Protein AF-A0A316SC63-F1 (afdb_monomer_lite)

Structure (mmCIF, N/CA/C/O backbone):
data_AF-A0A316SC63-F1
#
_entry.id   AF-A0A316SC63-F1
#
loop_
_atom_site.group_PDB
_atom_site.id
_atom_site.type_symbol
_atom_site.label_atom_id
_atom_site.label_alt_id
_atom_site.label_comp_id
_atom_site.label_asym_id
_atom_site.label_entity_id
_atom_site.label_seq_id
_atom_site.pdbx_PDB_ins_code
_atom_site.Cartn_x
_atom_site.Cartn_y
_atom_site.Cartn_z
_atom_site.occupancy
_atom_site.B_iso_or_equiv
_atom_site.auth_seq_id
_atom_site.auth_comp_id
_atom_site.auth_asym_id
_atom_site.auth_atom_id
_atom_site.pdbx_PDB_model_num
ATOM 1 N N . MET A 1 1 ? -10.005 -18.487 23.365 1.00 34.41 1 MET A N 1
ATOM 2 C CA . MET A 1 1 ? -8.956 -17.525 23.763 1.00 34.41 1 MET A CA 1
ATOM 3 C C . MET A 1 1 ? -8.052 -17.323 22.558 1.00 34.41 1 MET A C 1
ATOM 5 O O . MET A 1 1 ? -7.353 -18.252 22.188 1.00 34.41 1 MET A O 1
ATOM 9 N N . GLN A 1 2 ? -8.150 -16.178 21.882 1.00 30.09 2 GLN A N 1
ATOM 10 C CA . GLN A 1 2 ? -7.240 -15.805 20.795 1.00 30.09 2 GLN A CA 1
ATOM 11 C C . GLN A 1 2 ? -6.561 -14.493 21.198 1.00 30.09 2 GLN A C 1
ATOM 13 O O . GLN A 1 2 ? -7.272 -13.534 21.513 1.00 30.09 2 GLN A O 1
ATOM 18 N N . PRO A 1 3 ? -5.225 -14.470 21.305 1.00 41.22 3 PRO A N 1
ATOM 19 C CA . PRO A 1 3 ? -4.505 -13.359 21.898 1.00 41.22 3 PRO A CA 1
ATOM 20 C C . PRO A 1 3 ? -4.141 -12.295 20.841 1.00 41.22 3 PRO A C 1
ATOM 22 O O . PRO A 1 3 ? -4.025 -12.588 19.657 1.00 41.22 3 PRO A O 1
ATOM 25 N N . PHE A 1 4 ? -3.952 -11.063 21.323 1.00 34.59 4 PHE A N 1
ATOM 26 C CA . PHE A 1 4 ? -3.335 -9.896 20.668 1.00 34.59 4 PHE A CA 1
ATOM 27 C C . PHE A 1 4 ? -4.054 -9.207 19.483 1.00 34.59 4 PHE A C 1
ATOM 29 O O . PHE A 1 4 ? -3.801 -9.437 18.308 1.00 34.59 4 PHE A O 1
ATOM 36 N N . ALA A 1 5 ? -4.882 -8.222 19.852 1.00 38.28 5 ALA A N 1
ATOM 37 C CA . ALA A 1 5 ? -4.744 -6.821 19.424 1.00 38.28 5 ALA A CA 1
ATOM 38 C C . ALA A 1 5 ? -4.621 -6.492 17.917 1.00 38.28 5 ALA A C 1
ATOM 40 O O . ALA A 1 5 ? -3.716 -5.780 17.508 1.00 38.28 5 ALA A O 1
ATOM 41 N N . PHE A 1 6 ? -5.621 -6.873 17.119 1.00 41.06 6 PHE A N 1
ATOM 42 C CA . PHE A 1 6 ? -6.005 -6.161 15.887 1.00 41.06 6 PHE A CA 1
ATOM 43 C C . PHE A 1 6 ? -7.534 -6.122 15.783 1.00 41.06 6 PHE A C 1
ATOM 45 O O . PHE A 1 6 ? -8.156 -6.725 14.913 1.00 41.06 6 PHE A O 1
ATOM 52 N N . LYS A 1 7 ? -8.179 -5.433 16.726 1.00 43.38 7 LYS A N 1
ATOM 53 C CA . LYS A 1 7 ? -9.640 -5.270 16.771 1.00 43.38 7 LYS A CA 1
ATOM 54 C C . LYS A 1 7 ? -10.099 -4.154 15.816 1.00 43.38 7 LYS A C 1
ATOM 56 O O . LYS A 1 7 ? -10.745 -3.211 16.251 1.00 43.38 7 LYS A O 1
ATOM 61 N N . GLY A 1 8 ? -9.686 -4.226 14.549 1.00 44.84 8 GLY A N 1
ATOM 62 C CA . GLY A 1 8 ? -9.995 -3.184 13.561 1.00 44.84 8 GLY A CA 1
ATOM 63 C C . GLY A 1 8 ? -9.793 -3.568 12.094 1.00 44.84 8 GLY A C 1
ATOM 64 O O . GLY A 1 8 ? -10.618 -3.203 11.274 1.00 44.84 8 GLY A O 1
ATOM 65 N N . LEU A 1 9 ? -8.779 -4.367 11.741 1.00 48.41 9 LEU A N 1
ATOM 66 C CA . LEU A 1 9 ? -8.579 -4.847 10.365 1.00 48.41 9 LEU A CA 1
ATOM 67 C C . LEU A 1 9 ? -8.384 -6.359 10.364 1.00 48.41 9 LEU A C 1
ATOM 69 O O . LEU A 1 9 ? -7.470 -6.856 11.013 1.00 48.41 9 LEU A O 1
ATOM 73 N N . LYS A 1 10 ? -9.190 -7.100 9.594 1.00 50.34 10 LYS A N 1
ATOM 74 C CA . LYS A 1 10 ? -8.886 -8.504 9.279 1.00 50.34 10 LYS A CA 1
ATOM 75 C C . LYS A 1 10 ? -7.560 -8.538 8.493 1.00 50.34 10 LYS A C 1
ATOM 77 O O . LYS A 1 10 ? -7.560 -8.130 7.329 1.00 50.34 10 LYS A O 1
ATOM 82 N N . PRO A 1 11 ? -6.455 -9.071 9.045 1.00 54.38 11 PRO A N 1
ATOM 83 C CA . PRO A 1 11 ? -5.149 -9.074 8.371 1.00 54.38 11 PRO A CA 1
ATOM 84 C C . PRO A 1 11 ? -5.165 -9.865 7.050 1.00 54.38 11 PRO A C 1
ATOM 86 O O . PRO A 1 11 ? -4.425 -9.559 6.119 1.00 54.38 11 PRO A O 1
ATOM 89 N N . SER A 1 12 ? -6.091 -10.822 6.916 1.00 55.59 12 SER A N 1
ATOM 90 C CA . SER A 1 12 ? -6.318 -11.575 5.675 1.00 55.59 12 SER A CA 1
ATOM 91 C C . SER A 1 12 ? -6.763 -10.697 4.494 1.00 55.59 12 SER A C 1
ATOM 93 O O . SER A 1 12 ? -6.417 -10.992 3.352 1.00 55.59 12 SER A O 1
ATOM 95 N N . TYR A 1 13 ? -7.514 -9.618 4.743 1.00 59.69 13 TYR A N 1
ATOM 96 C 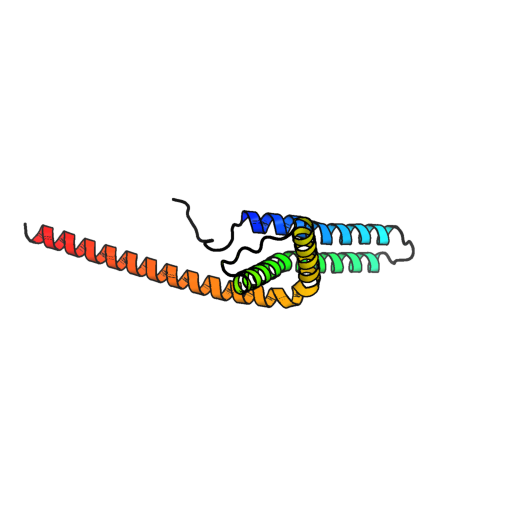CA . TYR A 1 13 ? -8.011 -8.729 3.685 1.00 59.69 13 TYR A CA 1
ATOM 97 C C . TYR A 1 13 ? -6.914 -7.760 3.217 1.00 59.69 13 TYR A C 1
ATOM 99 O O . TYR A 1 13 ? -6.727 -7.542 2.024 1.00 59.69 13 TYR A O 1
ATOM 107 N N . TYR A 1 14 ? -6.101 -7.276 4.158 1.00 62.72 14 TYR A N 1
ATOM 108 C CA . TYR A 1 14 ? -4.938 -6.430 3.894 1.00 62.72 14 TYR A CA 1
ATOM 109 C C . TYR A 1 14 ? -3.872 -7.142 3.043 1.00 62.72 14 TYR A C 1
ATOM 111 O O . TYR A 1 14 ? -3.403 -6.588 2.049 1.00 62.72 14 TYR A O 1
ATOM 119 N N . TRP A 1 15 ? -3.552 -8.402 3.362 1.00 62.00 15 TRP A N 1
ATOM 120 C CA . TRP A 1 15 ? -2.553 -9.180 2.618 1.00 62.00 15 TRP A CA 1
ATOM 121 C C . TRP A 1 15 ? -2.958 -9.442 1.161 1.00 62.00 15 TRP A C 1
ATOM 123 O O . TRP A 1 15 ? -2.138 -9.323 0.254 1.00 62.00 15 TRP A O 1
ATOM 133 N N . ARG A 1 16 ? -4.243 -9.727 0.906 1.00 67.81 16 ARG A N 1
ATOM 134 C CA . ARG A 1 16 ? -4.764 -9.921 -0.461 1.00 67.81 16 ARG A CA 1
ATOM 135 C C . ARG A 1 16 ? -4.582 -8.668 -1.310 1.00 67.81 16 ARG A C 1
ATOM 137 O O . ARG A 1 16 ? -4.221 -8.762 -2.478 1.00 67.81 16 ARG A O 1
ATOM 144 N N . HIS A 1 17 ? -4.804 -7.500 -0.720 1.00 68.06 17 HIS A N 1
ATOM 145 C CA . HIS A 1 17 ? -4.664 -6.233 -1.424 1.00 68.06 17 HIS A CA 1
ATOM 146 C C . HIS A 1 17 ? -3.215 -5.807 -1.603 1.00 68.06 17 HIS A C 1
ATOM 148 O O . HIS A 1 17 ? -2.905 -5.218 -2.632 1.00 68.06 17 HIS A O 1
ATOM 154 N N . PHE A 1 18 ? -2.329 -6.166 -0.676 1.00 69.44 18 PHE A N 1
ATOM 155 C CA . PHE A 1 18 ? -0.890 -5.983 -0.838 1.00 69.44 18 PHE A CA 1
ATOM 156 C C . PHE A 1 18 ? -0.343 -6.805 -2.017 1.00 69.44 18 PHE A C 1
ATOM 158 O O . PHE A 1 18 ? 0.298 -6.252 -2.907 1.00 69.44 18 PHE A O 1
ATOM 165 N N . VAL A 1 19 ? -0.678 -8.099 -2.083 1.00 69.12 19 VAL A N 1
ATOM 166 C CA . VAL A 1 19 ? -0.219 -8.995 -3.161 1.00 69.12 19 VAL A CA 1
ATOM 167 C C . VAL A 1 19 ? -0.796 -8.588 -4.520 1.00 69.12 19 VAL A C 1
ATOM 169 O O . VAL A 1 19 ? -0.070 -8.549 -5.509 1.00 69.12 19 VAL A O 1
ATOM 172 N N . LEU A 1 20 ? -2.083 -8.232 -4.582 1.00 67.38 20 LEU A N 1
ATOM 173 C CA . LEU A 1 20 ? -2.700 -7.759 -5.827 1.00 67.38 20 LEU A CA 1
ATOM 174 C C . LEU A 1 20 ? -2.208 -6.361 -6.231 1.00 67.38 20 LEU A C 1
ATOM 176 O O . LEU A 1 20 ? -2.058 -6.088 -7.417 1.00 67.38 20 LEU A O 1
ATOM 180 N N . GLY A 1 21 ? -1.919 -5.488 -5.265 1.00 68.88 21 GLY A N 1
ATOM 181 C CA . GLY A 1 21 ? -1.326 -4.173 -5.512 1.00 68.88 21 GLY A CA 1
ATOM 182 C C . GLY A 1 21 ? 0.099 -4.260 -6.058 1.00 68.88 21 GLY A C 1
ATOM 183 O O . GLY A 1 21 ? 0.488 -3.410 -6.850 1.00 68.88 21 GLY A O 1
ATOM 184 N N . ALA A 1 22 ? 0.844 -5.316 -5.710 1.00 71.50 22 ALA A N 1
ATOM 185 C CA . ALA A 1 22 ? 2.197 -5.569 -6.203 1.00 71.50 22 ALA A CA 1
ATOM 186 C C . ALA A 1 22 ? 2.261 -5.960 -7.693 1.00 71.50 22 ALA A C 1
ATOM 188 O O . ALA A 1 22 ? 3.313 -5.826 -8.311 1.00 71.50 22 ALA A O 1
ATOM 189 N N . ILE A 1 23 ? 1.153 -6.397 -8.301 1.00 77.44 23 ILE A N 1
ATOM 190 C CA . ILE A 1 23 ? 1.125 -6.794 -9.720 1.00 77.44 23 ILE A CA 1
ATOM 191 C C . ILE A 1 23 ? 1.446 -5.616 -10.648 1.00 77.44 23 ILE A C 1
ATOM 193 O O . ILE A 1 23 ? 2.242 -5.759 -11.572 1.00 77.44 23 ILE A O 1
ATOM 197 N N . VAL A 1 24 ? 0.868 -4.441 -10.391 1.00 73.12 24 VAL A N 1
ATOM 198 C CA . VAL A 1 24 ? 1.068 -3.242 -11.222 1.00 73.12 24 VAL A CA 1
ATOM 199 C C . VAL A 1 24 ? 2.536 -2.782 -11.252 1.00 73.12 24 VAL A C 1
ATOM 201 O O . VAL A 1 24 ? 3.072 -2.639 -12.352 1.00 73.12 24 VAL A O 1
ATOM 204 N N . PRO A 1 25 ? 3.237 -2.593 -10.113 1.00 72.75 25 PRO A N 1
ATOM 205 C CA . PRO A 1 25 ? 4.644 -2.207 -10.136 1.00 72.75 25 PRO A CA 1
ATOM 206 C C . PRO A 1 25 ? 5.536 -3.285 -10.763 1.00 72.75 25 PRO A C 1
ATOM 208 O O . PRO A 1 25 ? 6.479 -2.936 -11.466 1.00 72.75 25 PRO A O 1
ATOM 211 N N . VAL A 1 26 ? 5.224 -4.575 -10.589 1.00 80.75 26 VAL A N 1
ATOM 212 C CA . VAL A 1 26 ? 5.975 -5.665 -11.239 1.00 80.75 26 VAL A CA 1
ATOM 213 C C . VAL A 1 26 ? 5.848 -5.601 -12.763 1.00 80.75 26 VAL A C 1
ATOM 215 O O . VAL A 1 26 ? 6.855 -5.726 -13.459 1.00 80.75 26 VAL A O 1
ATOM 218 N N . ILE A 1 27 ? 4.645 -5.352 -13.291 1.00 80.75 27 ILE A N 1
ATOM 219 C CA . ILE A 1 27 ? 4.420 -5.208 -14.739 1.00 80.75 27 ILE A CA 1
ATOM 220 C C . ILE A 1 27 ? 5.166 -3.986 -15.289 1.00 80.75 27 ILE A C 1
ATOM 222 O O . ILE A 1 27 ? 5.809 -4.091 -16.331 1.00 80.75 27 ILE A O 1
ATOM 226 N N . ILE A 1 28 ? 5.128 -2.848 -14.588 1.00 76.19 28 ILE A N 1
ATOM 227 C CA . ILE A 1 28 ? 5.825 -1.623 -15.014 1.00 76.19 28 ILE A CA 1
ATOM 228 C C . ILE A 1 28 ? 7.345 -1.837 -15.034 1.00 76.19 28 ILE A C 1
ATOM 230 O O . ILE A 1 28 ? 7.995 -1.487 -16.017 1.00 76.19 28 ILE A O 1
ATOM 234 N N . ILE A 1 29 ? 7.912 -2.465 -13.998 1.00 79.00 29 ILE A N 1
ATOM 235 C CA . ILE A 1 29 ? 9.344 -2.798 -13.954 1.00 79.00 29 ILE A CA 1
ATOM 236 C C . ILE A 1 29 ? 9.708 -3.753 -15.101 1.00 79.00 29 ILE A C 1
ATOM 238 O O . ILE A 1 29 ? 10.694 -3.519 -15.797 1.00 79.00 29 ILE A O 1
ATOM 242 N N . GLY A 1 30 ? 8.903 -4.794 -15.340 1.00 81.38 30 GLY A N 1
ATOM 243 C CA . GLY A 1 30 ? 9.130 -5.752 -16.426 1.00 81.38 30 GLY A CA 1
ATOM 244 C C . GLY A 1 30 ? 9.092 -5.110 -17.816 1.00 81.38 30 GLY A C 1
ATOM 245 O O . GLY A 1 30 ? 9.976 -5.366 -18.637 1.00 81.38 30 GLY A O 1
ATOM 246 N N . LEU A 1 31 ? 8.124 -4.221 -18.061 1.00 80.19 31 LEU A N 1
ATOM 247 C CA . LEU A 1 31 ? 8.026 -3.456 -19.306 1.00 80.19 31 LEU A CA 1
ATOM 248 C C . LEU A 1 31 ? 9.240 -2.541 -19.499 1.00 80.19 31 LEU A C 1
ATOM 250 O O . LEU A 1 31 ? 9.750 -2.419 -20.611 1.00 80.19 31 LEU A O 1
ATOM 254 N N . GLN A 1 32 ? 9.733 -1.930 -18.422 1.00 73.25 32 GLN A N 1
ATOM 255 C CA . GLN A 1 32 ? 10.861 -1.010 -18.502 1.00 73.25 32 GLN A CA 1
ATOM 256 C C . GLN A 1 32 ? 12.192 -1.727 -18.744 1.00 73.25 32 GLN A C 1
ATOM 258 O O . GLN A 1 32 ? 13.023 -1.234 -19.507 1.00 73.25 32 GLN A O 1
ATOM 263 N N . ILE A 1 33 ? 12.368 -2.912 -18.152 1.00 77.81 33 ILE A N 1
ATOM 264 C CA . ILE A 1 33 ? 13.494 -3.806 -18.441 1.00 77.81 33 ILE A CA 1
ATOM 265 C C . ILE A 1 33 ? 13.467 -4.203 -19.922 1.00 77.81 33 ILE A C 1
ATOM 267 O O . ILE A 1 33 ? 14.475 -4.060 -20.610 1.00 77.81 33 ILE A O 1
ATOM 271 N N . TYR A 1 34 ? 12.309 -4.622 -20.442 1.00 81.56 34 TYR A N 1
ATOM 272 C CA . TYR A 1 34 ? 12.154 -4.960 -21.860 1.00 81.56 34 TYR A CA 1
ATOM 273 C C . TYR A 1 34 ? 12.480 -3.773 -22.782 1.00 81.56 34 TYR A C 1
ATOM 275 O O . TYR A 1 34 ? 13.283 -3.909 -23.705 1.00 81.56 34 TYR A O 1
ATOM 283 N N . ALA A 1 35 ? 11.933 -2.590 -22.486 1.00 74.81 35 ALA A N 1
ATOM 284 C CA . ALA A 1 35 ? 12.205 -1.365 -23.236 1.00 74.81 35 ALA A CA 1
ATOM 285 C C . ALA A 1 35 ? 13.701 -1.000 -23.228 1.00 74.81 35 ALA A C 1
ATOM 287 O O . ALA A 1 35 ? 14.242 -0.585 -24.255 1.00 74.81 35 ALA A O 1
ATOM 288 N N . CYS A 1 36 ? 14.381 -1.209 -22.098 1.00 71.56 36 CYS A N 1
ATOM 289 C CA . CYS A 1 36 ? 15.816 -0.985 -21.959 1.00 71.56 36 CYS A CA 1
ATOM 290 C C . CYS A 1 36 ? 16.656 -1.954 -22.804 1.00 71.56 36 CYS A C 1
ATOM 292 O O . CYS A 1 36 ? 17.646 -1.532 -23.389 1.00 71.56 36 CYS A O 1
ATOM 294 N N . PHE A 1 37 ? 16.272 -3.232 -22.895 1.00 71.94 37 PHE A N 1
ATOM 295 C CA . PHE A 1 37 ? 16.977 -4.214 -23.732 1.00 71.94 37 PHE A CA 1
ATOM 296 C C . PHE A 1 37 ? 16.694 -4.045 -25.232 1.00 71.94 37 PHE A C 1
ATOM 298 O O . PHE A 1 37 ? 17.517 -4.438 -26.054 1.00 71.94 37 PHE A O 1
ATOM 305 N N . SER A 1 38 ? 15.549 -3.460 -25.595 1.00 74.94 38 SER A N 1
ATOM 306 C CA . SER A 1 38 ? 15.170 -3.233 -26.998 1.00 74.94 38 SER A CA 1
ATOM 307 C C . SER A 1 38 ? 15.820 -2.003 -27.646 1.00 74.94 38 SER A C 1
ATOM 309 O O . SER A 1 38 ? 15.903 -1.940 -28.869 1.00 74.94 38 SER A O 1
ATOM 311 N N . ASN A 1 39 ? 16.298 -1.036 -26.854 1.00 67.12 39 ASN A N 1
ATOM 312 C CA . ASN A 1 39 ? 16.923 0.187 -27.360 1.00 67.12 39 ASN A CA 1
ATOM 313 C C . ASN A 1 39 ? 18.446 0.126 -27.197 1.00 67.12 39 ASN A C 1
ATOM 315 O O . ASN A 1 39 ? 18.969 0.277 -26.096 1.00 67.12 39 ASN A O 1
ATOM 319 N N . SER A 1 40 ? 19.165 -0.049 -28.307 1.00 59.62 40 SER A N 1
ATOM 320 C CA . SER A 1 40 ? 20.633 -0.144 -28.341 1.00 59.62 40 SER A CA 1
ATOM 321 C C . SER A 1 40 ? 21.371 1.189 -28.160 1.00 59.62 40 SER A C 1
ATOM 323 O O . SER A 1 40 ? 22.597 1.196 -28.106 1.00 59.62 40 SER A O 1
ATOM 325 N N . GLU A 1 41 ? 20.658 2.315 -28.077 1.00 65.44 41 GLU A N 1
ATOM 326 C CA . GLU A 1 41 ? 21.261 3.657 -27.992 1.00 65.44 41 GLU A CA 1
ATOM 327 C C . GLU A 1 41 ? 21.420 4.183 -26.557 1.00 65.44 41 GLU A C 1
ATOM 329 O O . GLU A 1 41 ? 21.996 5.248 -26.331 1.00 65.44 41 GLU A O 1
ATOM 334 N N . ILE A 1 42 ? 20.930 3.446 -25.557 1.00 62.91 42 ILE A N 1
ATOM 335 C CA . ILE A 1 42 ? 21.002 3.874 -24.160 1.00 62.91 42 ILE A CA 1
ATOM 336 C C . ILE A 1 42 ? 22.354 3.453 -23.584 1.00 62.91 42 ILE A C 1
ATOM 338 O O . ILE A 1 42 ? 22.653 2.266 -23.464 1.00 62.91 42 ILE A O 1
ATOM 342 N N . SER A 1 43 ? 23.160 4.434 -23.173 1.00 69.31 43 SER A N 1
ATOM 343 C CA . SER A 1 43 ? 24.398 4.183 -22.433 1.00 69.31 43 SER A CA 1
ATOM 344 C C . SER A 1 43 ? 24.118 3.302 -21.211 1.00 69.31 43 SER A C 1
ATOM 346 O O . SER A 1 43 ? 23.253 3.611 -20.379 1.00 69.31 43 SER A O 1
ATOM 348 N N . THR A 1 44 ? 24.870 2.204 -21.089 1.00 67.06 44 THR A N 1
ATOM 349 C CA . THR A 1 44 ? 24.690 1.166 -20.063 1.00 67.06 44 THR A CA 1
ATOM 350 C C . THR A 1 44 ? 24.659 1.750 -18.647 1.00 67.06 44 THR A C 1
ATOM 352 O O . THR A 1 44 ? 23.916 1.270 -17.795 1.00 67.06 44 THR A O 1
ATOM 355 N N . GLY A 1 45 ? 25.398 2.837 -18.395 1.00 67.25 45 GLY A N 1
ATOM 356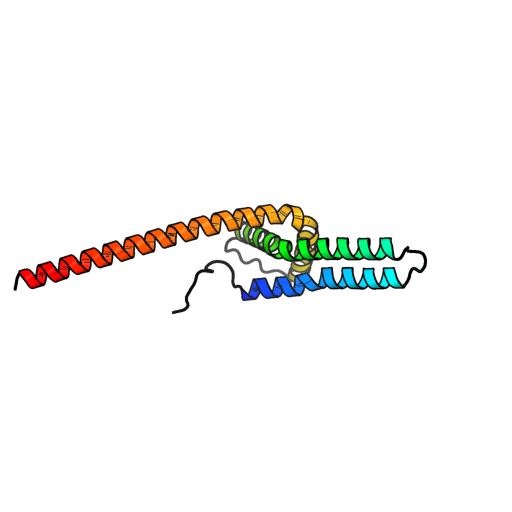 C CA . GLY A 1 45 ? 25.394 3.530 -17.103 1.00 67.25 45 GLY A CA 1
ATOM 357 C C . GLY A 1 45 ? 24.072 4.243 -16.788 1.00 67.25 45 GLY A C 1
ATOM 358 O O . GLY A 1 45 ? 23.553 4.124 -15.680 1.00 67.25 45 GLY A O 1
ATOM 359 N N . THR A 1 46 ? 23.482 4.942 -17.762 1.00 72.25 46 THR A N 1
ATOM 360 C CA . THR A 1 46 ? 22.205 5.659 -17.585 1.00 72.25 46 THR A CA 1
ATOM 361 C C . THR A 1 46 ? 21.005 4.720 -17.465 1.00 72.25 46 THR A C 1
ATOM 363 O O . THR A 1 46 ? 20.101 4.980 -16.671 1.00 72.25 46 THR A O 1
ATOM 366 N N . ALA A 1 47 ? 21.032 3.590 -18.177 1.00 71.12 47 ALA A N 1
ATOM 367 C CA . ALA A 1 47 ? 20.030 2.533 -18.067 1.00 71.12 47 ALA A CA 1
ATOM 368 C C . ALA A 1 47 ? 19.942 1.962 -16.642 1.00 71.12 47 ALA A C 1
ATOM 370 O O . ALA A 1 47 ? 18.858 1.877 -16.065 1.00 71.12 47 ALA A O 1
ATOM 371 N N . VAL A 1 48 ? 21.090 1.619 -16.046 1.00 74.12 48 VAL A N 1
ATOM 372 C CA . VAL A 1 48 ? 21.151 1.015 -14.705 1.00 74.12 48 VAL A CA 1
ATOM 373 C C . VAL A 1 48 ? 20.635 1.977 -13.634 1.00 74.12 48 VAL A C 1
ATOM 375 O O . VAL A 1 48 ? 19.858 1.568 -12.771 1.00 74.12 48 VAL A O 1
ATOM 378 N N . ILE A 1 49 ? 20.999 3.261 -13.710 1.00 79.06 49 ILE A N 1
ATOM 379 C CA . ILE A 1 49 ? 20.522 4.287 -12.765 1.00 79.06 49 ILE A CA 1
ATOM 380 C C . ILE A 1 49 ? 19.006 4.508 -12.913 1.00 79.06 49 ILE A C 1
ATOM 382 O O . ILE A 1 49 ? 18.291 4.633 -11.912 1.00 79.06 49 ILE A O 1
ATOM 386 N N . GLY A 1 50 ? 18.491 4.504 -14.147 1.00 77.38 50 GLY A N 1
ATOM 387 C CA . GLY A 1 50 ? 17.054 4.598 -14.418 1.00 77.38 50 GLY A CA 1
ATOM 388 C C . GLY A 1 50 ? 16.271 3.422 -13.832 1.00 77.38 50 GLY A C 1
ATOM 389 O O . GLY A 1 50 ? 15.263 3.622 -13.158 1.00 77.38 50 GLY A O 1
ATOM 390 N N . ILE A 1 51 ? 16.773 2.197 -13.998 1.00 78.31 51 ILE A N 1
ATOM 391 C CA . ILE A 1 51 ? 16.144 0.993 -13.440 1.00 78.31 51 ILE A CA 1
ATOM 392 C C . ILE A 1 51 ? 16.169 1.026 -11.902 1.00 78.31 51 ILE A C 1
ATOM 394 O O . ILE A 1 51 ? 15.142 0.778 -11.270 1.00 78.31 51 ILE A O 1
ATOM 398 N N . LEU A 1 52 ? 17.303 1.384 -11.285 1.00 80.62 52 LEU A N 1
ATOM 399 C CA . LEU A 1 52 ? 17.427 1.451 -9.822 1.00 80.62 52 LEU A CA 1
ATOM 400 C C . LEU A 1 52 ? 16.483 2.486 -9.194 1.00 80.62 52 LEU A C 1
ATOM 402 O O . LEU A 1 52 ? 15.829 2.195 -8.191 1.00 80.62 52 LEU A O 1
ATOM 406 N N . SER A 1 53 ? 16.399 3.683 -9.781 1.00 79.44 53 SER A N 1
ATOM 407 C CA . SER A 1 53 ? 15.517 4.751 -9.286 1.00 79.44 53 SER A CA 1
ATOM 408 C C . SER A 1 53 ? 14.037 4.371 -9.395 1.00 79.44 53 SER A C 1
ATOM 410 O O . SER A 1 53 ? 13.272 4.613 -8.458 1.00 79.44 53 SER A O 1
ATOM 412 N N . TYR A 1 54 ? 13.643 3.684 -10.470 1.00 77.31 54 TYR A N 1
ATOM 413 C CA . TYR A 1 54 ? 12.289 3.148 -10.620 1.00 77.31 54 TYR A CA 1
ATOM 414 C C . TYR A 1 54 ? 11.971 2.032 -9.626 1.00 77.31 54 TYR A C 1
ATOM 416 O O . TYR A 1 54 ? 10.885 2.034 -9.047 1.00 77.31 54 TYR A O 1
ATOM 424 N N . ILE A 1 55 ? 12.899 1.101 -9.386 1.00 80.81 55 ILE A N 1
ATOM 425 C CA . ILE A 1 55 ? 12.714 0.042 -8.382 1.00 80.81 55 ILE A CA 1
ATOM 426 C C . ILE A 1 55 ? 12.542 0.659 -6.991 1.00 80.81 55 ILE A C 1
ATOM 428 O O . ILE A 1 55 ? 11.632 0.270 -6.258 1.00 80.81 55 ILE A O 1
ATOM 432 N N . ALA A 1 56 ? 13.365 1.651 -6.640 1.00 82.19 56 ALA A N 1
ATOM 433 C CA . ALA A 1 56 ? 13.252 2.358 -5.367 1.00 82.19 56 ALA A CA 1
ATOM 434 C C . ALA A 1 56 ? 11.893 3.070 -5.229 1.00 82.19 56 ALA A C 1
ATOM 436 O O . ALA A 1 56 ? 11.235 2.945 -4.194 1.00 82.19 56 ALA A O 1
ATOM 437 N N . GLY A 1 57 ? 11.434 3.751 -6.285 1.00 79.12 57 GLY A N 1
ATOM 438 C CA . GLY A 1 57 ? 10.114 4.384 -6.324 1.00 79.12 57 GLY A CA 1
ATOM 439 C C . GLY A 1 57 ? 8.970 3.375 -6.198 1.00 79.12 57 GLY A C 1
ATOM 440 O O . GLY A 1 57 ? 8.073 3.555 -5.379 1.00 79.12 57 GLY A O 1
ATOM 441 N N . ALA A 1 58 ? 9.020 2.272 -6.943 1.00 77.38 58 ALA A N 1
ATOM 442 C CA . ALA A 1 58 ? 8.013 1.216 -6.891 1.00 77.38 58 ALA A CA 1
ATOM 443 C C . ALA A 1 58 ? 7.938 0.551 -5.508 1.00 77.38 58 ALA A C 1
ATOM 445 O O . ALA A 1 58 ? 6.841 0.309 -5.007 1.00 77.38 58 ALA A O 1
ATOM 446 N N . LEU A 1 59 ? 9.083 0.303 -4.864 1.00 78.88 59 LEU A N 1
ATOM 447 C CA . LEU A 1 59 ? 9.140 -0.244 -3.508 1.00 78.88 59 LEU A CA 1
ATOM 448 C C . LEU A 1 59 ? 8.563 0.743 -2.483 1.00 78.88 59 LEU A C 1
ATOM 450 O O . LEU A 1 59 ? 7.805 0.344 -1.598 1.00 78.88 59 LEU A O 1
ATOM 454 N N . PHE A 1 60 ? 8.874 2.034 -2.635 1.00 81.38 60 PHE A N 1
ATOM 455 C CA . PHE A 1 60 ? 8.306 3.091 -1.804 1.00 81.38 60 PHE A CA 1
ATOM 456 C C . PHE A 1 60 ? 6.780 3.144 -1.947 1.00 81.38 60 PHE A C 1
ATOM 458 O O . PHE A 1 60 ? 6.071 3.100 -0.943 1.00 81.38 60 PHE A O 1
ATOM 465 N N . LEU A 1 61 ? 6.258 3.137 -3.178 1.00 76.62 61 LEU A N 1
ATOM 466 C CA . LEU A 1 61 ? 4.817 3.090 -3.437 1.00 76.62 61 LEU A CA 1
ATOM 467 C C . LEU A 1 61 ? 4.175 1.809 -2.885 1.00 76.62 61 LEU A C 1
ATOM 469 O O . LEU A 1 61 ? 3.077 1.876 -2.339 1.00 76.62 61 LEU A O 1
ATOM 473 N N . LEU A 1 62 ? 4.852 0.661 -2.973 1.00 75.88 62 LEU A N 1
ATOM 474 C CA . LEU A 1 62 ? 4.348 -0.619 -2.473 1.00 75.88 62 LEU A CA 1
ATOM 475 C C . LEU A 1 62 ? 4.194 -0.627 -0.946 1.00 75.88 62 LEU A C 1
ATOM 477 O O . LEU A 1 62 ? 3.191 -1.125 -0.435 1.00 75.88 62 LEU A O 1
ATOM 481 N N . ILE A 1 63 ? 5.159 -0.055 -0.221 1.00 75.31 63 ILE A N 1
ATOM 482 C CA . ILE A 1 63 ? 5.077 0.118 1.238 1.00 75.31 63 ILE A CA 1
ATOM 483 C C . ILE A 1 63 ? 3.970 1.107 1.603 1.00 75.31 63 ILE A C 1
ATOM 485 O O . ILE A 1 63 ? 3.293 0.931 2.612 1.00 75.31 63 ILE A O 1
ATOM 489 N N . LEU A 1 64 ? 3.773 2.138 0.785 1.00 77.75 64 LEU A N 1
ATOM 490 C CA . LEU A 1 64 ? 2.871 3.247 1.075 1.00 77.75 64 LEU A CA 1
ATOM 491 C C . LEU A 1 64 ? 1.396 2.937 0.741 1.00 77.75 64 LEU A C 1
ATOM 493 O O . LEU A 1 64 ? 0.472 3.389 1.424 1.00 77.75 64 LEU A O 1
ATOM 497 N N . TYR A 1 65 ? 1.174 2.110 -0.275 1.00 75.94 65 TYR A N 1
ATOM 498 C CA . TYR A 1 65 ? -0.130 1.666 -0.756 1.00 75.94 65 TYR A CA 1
ATOM 499 C C . TYR A 1 65 ? -1.072 1.091 0.319 1.00 75.94 65 TYR A C 1
ATOM 501 O O . TYR A 1 65 ? -2.234 1.512 0.375 1.00 75.94 65 TYR A O 1
ATOM 509 N N . PRO A 1 66 ? -0.641 0.179 1.213 1.00 73.88 66 PRO A N 1
ATOM 510 C CA . PRO A 1 66 ? -1.524 -0.313 2.259 1.00 73.88 66 PRO A CA 1
ATOM 511 C C . PRO A 1 66 ? -2.021 0.778 3.220 1.00 73.88 66 PRO A C 1
ATOM 513 O O . PRO A 1 66 ? -3.144 0.684 3.719 1.00 73.88 66 PRO A O 1
ATOM 516 N N . PHE A 1 67 ? -1.213 1.813 3.474 1.00 75.31 67 PHE A N 1
ATOM 517 C CA . PHE A 1 67 ? -1.611 2.941 4.319 1.00 75.31 67 PHE A CA 1
ATOM 518 C C . PHE A 1 67 ? -2.661 3.813 3.625 1.00 75.31 67 PHE A C 1
ATOM 520 O O . PHE A 1 67 ? -3.643 4.207 4.253 1.00 75.31 67 PHE A O 1
ATOM 527 N N . SER A 1 68 ? -2.503 4.052 2.318 1.00 80.44 68 SER A N 1
ATOM 528 C CA . SER A 1 68 ? -3.500 4.762 1.504 1.00 80.44 68 SER A CA 1
ATOM 529 C C . SER A 1 68 ? -4.841 4.016 1.471 1.00 80.44 68 SER A C 1
ATOM 531 O O . SER A 1 68 ? -5.903 4.611 1.675 1.00 80.44 68 SER A O 1
ATOM 533 N N . ARG A 1 69 ? -4.808 2.683 1.312 1.00 77.44 69 ARG A N 1
ATOM 534 C CA . ARG A 1 69 ? -6.026 1.857 1.318 1.00 77.44 69 ARG A CA 1
ATOM 535 C C . ARG A 1 69 ? -6.749 1.900 2.658 1.00 77.44 69 ARG A C 1
ATOM 537 O O . ARG A 1 69 ? -7.969 2.023 2.673 1.00 77.44 69 ARG A O 1
ATOM 544 N N . PHE A 1 70 ? -6.013 1.836 3.763 1.00 74.75 70 PHE A N 1
ATOM 545 C CA . PHE A 1 70 ? -6.591 1.944 5.100 1.00 74.75 70 PHE A CA 1
ATOM 546 C C . PHE A 1 70 ? -7.321 3.281 5.318 1.00 74.75 70 PHE A C 1
ATOM 548 O O . PHE A 1 70 ? -8.441 3.295 5.833 1.00 74.75 70 PHE A O 1
ATOM 555 N N . ALA A 1 71 ? -6.728 4.393 4.871 1.00 77.88 71 ALA A N 1
ATOM 556 C CA . ALA A 1 71 ? -7.359 5.710 4.948 1.00 77.88 71 ALA A CA 1
ATOM 557 C C . ALA A 1 71 ? -8.642 5.786 4.103 1.00 77.88 71 ALA A C 1
ATOM 559 O O . ALA A 1 71 ? -9.663 6.269 4.585 1.00 77.88 71 ALA A O 1
ATOM 560 N N . TYR A 1 72 ? -8.619 5.265 2.872 1.00 78.69 72 TYR A N 1
ATOM 561 C CA . TYR A 1 72 ? -9.804 5.230 2.009 1.00 78.69 72 TYR A CA 1
ATOM 562 C C . TYR A 1 72 ? -10.946 4.411 2.612 1.00 78.69 72 TYR A C 1
ATOM 564 O O . TYR A 1 72 ? -12.071 4.898 2.659 1.00 78.69 72 TYR A O 1
ATOM 572 N N . GLU A 1 73 ? -10.671 3.197 3.096 1.00 75.69 73 GLU A N 1
ATOM 573 C CA . GLU A 1 73 ? -11.709 2.360 3.712 1.00 75.69 73 GLU A CA 1
ATOM 574 C C . GLU A 1 73 ? -12.296 3.054 4.949 1.00 75.69 73 GLU A C 1
ATOM 576 O O . GLU A 1 73 ? -13.509 3.061 5.113 1.00 75.69 73 GLU A O 1
ATOM 581 N N . SER A 1 74 ? -11.466 3.742 5.744 1.00 71.94 74 SER A N 1
ATOM 582 C CA . SER A 1 74 ? -11.936 4.531 6.893 1.00 71.94 74 SER A CA 1
ATOM 583 C C . SER A 1 74 ? -12.869 5.678 6.478 1.00 71.94 74 SER A C 1
ATOM 585 O O . SER A 1 74 ? -13.859 5.946 7.153 1.00 71.94 74 SER A O 1
ATOM 587 N N . ILE A 1 75 ? -12.581 6.351 5.357 1.00 79.81 75 ILE A N 1
ATOM 588 C CA . ILE A 1 75 ? -13.435 7.421 4.814 1.00 79.81 75 ILE A CA 1
ATOM 589 C C . ILE A 1 75 ? -14.742 6.841 4.264 1.00 79.81 75 ILE A C 1
ATOM 591 O O . ILE A 1 75 ? -15.812 7.382 4.532 1.00 79.81 75 ILE A O 1
ATOM 595 N N . VAL A 1 76 ? -14.681 5.745 3.507 1.00 74.69 76 VAL A N 1
ATOM 596 C CA . VAL A 1 76 ? -15.874 5.101 2.938 1.00 74.69 76 VAL A CA 1
ATOM 597 C C . VAL A 1 76 ? -16.779 4.559 4.037 1.00 74.69 76 VAL A C 1
ATOM 599 O O . VAL A 1 76 ? -17.985 4.775 3.973 1.00 74.69 76 VAL A O 1
ATOM 602 N N . GLU A 1 77 ? -16.218 3.918 5.061 1.00 75.44 77 GLU A N 1
ATOM 603 C CA . GLU A 1 77 ? -16.968 3.428 6.220 1.00 75.44 77 GLU A CA 1
ATOM 604 C C . GLU A 1 77 ? -17.596 4.583 7.009 1.00 75.44 77 GLU A C 1
ATOM 606 O O . GLU A 1 77 ? -18.752 4.489 7.416 1.00 75.44 77 GLU A O 1
ATOM 611 N N . PHE A 1 78 ? -16.895 5.713 7.147 1.00 75.69 78 PHE A N 1
ATOM 612 C CA . PHE A 1 78 ? -17.459 6.921 7.749 1.00 75.69 78 PHE A CA 1
ATOM 613 C C . PHE A 1 78 ? -18.633 7.494 6.937 1.00 75.69 78 PHE A C 1
ATOM 615 O O . PHE A 1 78 ? -19.636 7.906 7.516 1.00 75.69 78 PHE A O 1
ATOM 622 N N . VAL A 1 79 ? -18.531 7.507 5.604 1.00 80.00 79 VAL A N 1
ATOM 623 C CA . VAL A 1 79 ? -19.572 8.055 4.717 1.00 80.00 79 VAL A CA 1
ATOM 624 C C . VAL A 1 79 ? -20.778 7.116 4.592 1.00 80.00 79 VAL A C 1
ATOM 626 O O . VAL A 1 79 ? -21.916 7.580 4.618 1.00 80.00 79 VAL A O 1
ATOM 629 N N . MET A 1 80 ? -20.559 5.807 4.441 1.00 73.50 80 MET A N 1
ATOM 630 C CA . MET A 1 80 ? -21.635 4.818 4.283 1.00 73.50 80 MET A CA 1
ATOM 631 C C . MET A 1 80 ? -22.264 4.404 5.617 1.00 73.50 80 MET A C 1
ATOM 633 O O . MET A 1 80 ? -23.456 4.084 5.653 1.00 73.50 80 MET A O 1
ATOM 637 N N . GLY A 1 81 ? -21.505 4.413 6.714 1.00 72.81 81 GLY A N 1
ATOM 638 C CA . GLY A 1 81 ? -21.970 3.930 8.011 1.00 72.81 81 GLY A CA 1
ATOM 639 C C . GLY A 1 81 ? -22.500 2.494 7.923 1.00 72.81 81 GLY A C 1
ATOM 640 O O . GLY A 1 81 ? -21.873 1.621 7.330 1.00 72.81 81 GLY A O 1
ATOM 641 N N . ASN A 1 82 ? -23.688 2.250 8.484 1.00 75.50 82 ASN A N 1
ATOM 642 C CA . ASN A 1 82 ? -24.345 0.935 8.468 1.00 75.50 82 ASN A CA 1
ATOM 643 C C . ASN A 1 82 ? -25.311 0.738 7.276 1.00 75.50 82 ASN A C 1
ATOM 645 O O . ASN A 1 82 ? -26.164 -0.149 7.313 1.00 75.50 82 ASN A O 1
ATOM 649 N N . ASN A 1 83 ? -25.231 1.580 6.238 1.00 73.50 83 ASN A N 1
ATOM 650 C CA . ASN A 1 83 ? -26.137 1.508 5.092 1.00 73.50 83 ASN A CA 1
ATOM 651 C C . ASN A 1 83 ? -25.592 0.566 4.012 1.00 73.50 83 ASN A C 1
ATOM 653 O O . ASN A 1 83 ? -24.484 0.745 3.507 1.00 73.50 83 ASN A O 1
ATOM 657 N N . VAL A 1 84 ? -26.400 -0.418 3.611 1.00 71.38 84 VAL A N 1
ATOM 658 C CA . VAL A 1 84 ? -26.047 -1.374 2.552 1.00 71.38 84 VAL A CA 1
ATOM 659 C C . VAL A 1 84 ? -26.655 -0.908 1.231 1.00 71.38 84 VAL A C 1
ATOM 661 O O . VAL A 1 84 ? -27.864 -0.996 1.029 1.00 71.38 84 VAL A O 1
ATOM 664 N N . ILE A 1 85 ? -25.815 -0.413 0.319 1.0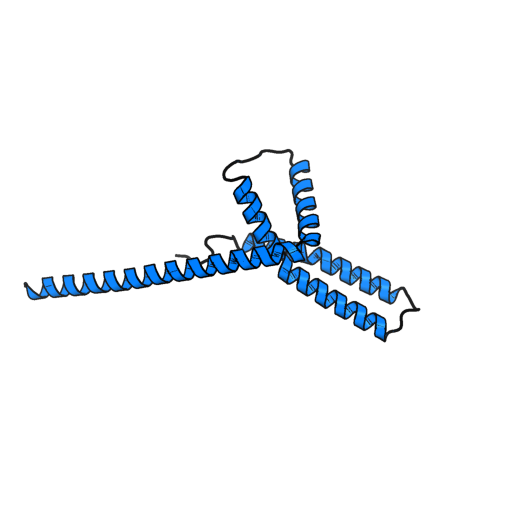0 71.12 85 ILE A N 1
ATOM 665 C CA . ILE A 1 85 ? -26.240 -0.021 -1.030 1.00 71.12 85 ILE A CA 1
ATOM 666 C C . ILE A 1 85 ? -26.140 -1.239 -1.951 1.00 71.12 85 ILE A C 1
ATOM 668 O O . ILE A 1 85 ? -25.046 -1.694 -2.291 1.00 71.12 85 ILE A O 1
ATOM 672 N N . ILE A 1 86 ? -27.290 -1.764 -2.368 1.00 74.75 86 ILE A N 1
ATOM 673 C CA . ILE A 1 86 ? -27.373 -2.865 -3.331 1.00 74.75 86 ILE A CA 1
ATOM 674 C C . ILE A 1 86 ? -27.303 -2.259 -4.735 1.00 74.75 86 ILE A C 1
ATOM 676 O O . ILE A 1 86 ? -28.179 -1.499 -5.139 1.00 74.75 86 ILE A O 1
ATOM 680 N N . SER A 1 87 ? -26.239 -2.572 -5.472 1.00 77.69 87 SER A N 1
ATOM 681 C CA . SER A 1 87 ? -26.018 -2.094 -6.841 1.00 77.69 87 SER A CA 1
ATOM 682 C C . SER A 1 87 ? -25.685 -3.251 -7.780 1.00 77.69 87 SER A C 1
ATOM 684 O O . SER A 1 87 ? -25.392 -4.366 -7.348 1.00 77.69 87 SER A O 1
ATOM 686 N N . ASN A 1 88 ? -25.76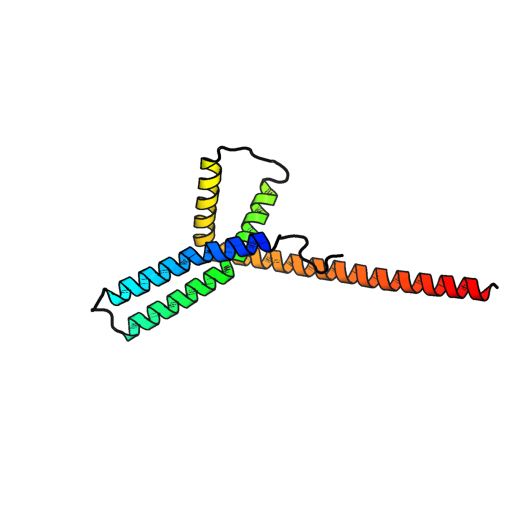4 -2.990 -9.086 1.00 87.69 88 ASN A N 1
ATOM 687 C CA . ASN A 1 88 ? -25.503 -3.992 -10.110 1.00 87.69 88 ASN A CA 1
ATOM 688 C C . ASN A 1 88 ? -24.038 -4.470 -10.043 1.00 87.69 88 ASN A C 1
ATOM 690 O O . ASN A 1 88 ? -23.128 -3.6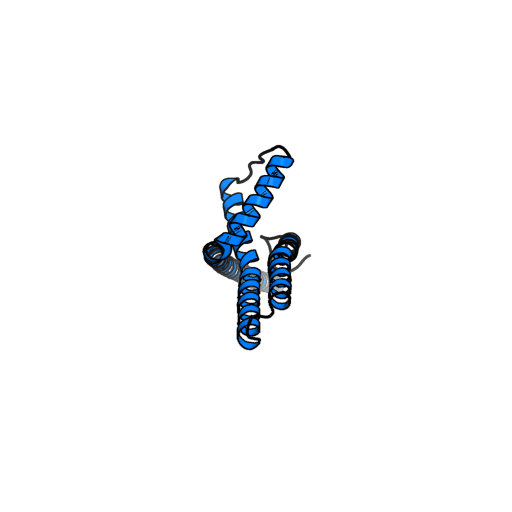49 -9.901 1.00 87.69 88 ASN A O 1
ATOM 694 N N . ALA A 1 89 ? -23.795 -5.781 -10.167 1.00 83.19 89 ALA A N 1
ATOM 695 C CA . ALA A 1 89 ? -22.475 -6.377 -9.919 1.00 83.19 89 ALA A CA 1
ATOM 696 C C . ALA A 1 89 ? -21.368 -5.775 -10.802 1.00 83.19 89 ALA A C 1
ATOM 698 O O . ALA A 1 89 ? -20.243 -5.568 -10.345 1.00 83.19 89 ALA A O 1
ATOM 699 N N . LEU A 1 90 ? -21.709 -5.437 -12.050 1.00 84.75 90 LEU A N 1
ATOM 700 C CA . LEU A 1 90 ? -20.781 -4.821 -12.993 1.00 84.75 90 LEU A CA 1
ATOM 701 C C . LEU A 1 90 ? -20.366 -3.411 -12.547 1.00 84.75 90 LEU A C 1
ATOM 703 O O . LEU A 1 90 ? -19.182 -3.095 -12.541 1.00 84.75 90 LEU A O 1
ATOM 707 N N . LEU A 1 91 ? -21.322 -2.596 -12.088 1.00 82.50 91 LEU A N 1
ATOM 708 C CA . LEU A 1 91 ? -21.053 -1.246 -11.581 1.00 82.50 91 LEU A CA 1
ATOM 709 C C . LEU A 1 91 ? -20.208 -1.283 -10.305 1.00 82.50 91 LEU A C 1
ATOM 711 O O . LEU A 1 91 ? -19.264 -0.504 -10.171 1.00 82.50 91 LEU A O 1
ATOM 715 N N . PHE A 1 92 ? -20.504 -2.217 -9.397 1.00 80.12 92 PHE A N 1
ATOM 716 C CA . PHE A 1 92 ? -19.715 -2.410 -8.183 1.00 80.12 92 PHE A CA 1
ATOM 717 C C . PHE A 1 92 ? -18.262 -2.785 -8.504 1.00 80.12 92 PHE A C 1
ATOM 719 O O . PHE A 1 92 ? -17.332 -2.242 -7.904 1.00 80.12 92 PHE A O 1
ATOM 726 N N . LEU A 1 93 ? -18.055 -3.676 -9.479 1.00 79.69 93 LEU A N 1
ATOM 727 C CA . LEU A 1 93 ? -16.722 -4.090 -9.906 1.00 79.69 93 LEU A CA 1
ATOM 728 C C . LEU A 1 93 ? -15.956 -2.936 -10.568 1.00 79.69 93 LEU A C 1
ATOM 730 O O . LEU A 1 93 ? -14.806 -2.686 -10.208 1.00 79.69 93 LEU A O 1
ATOM 734 N N . THR A 1 94 ? -16.590 -2.191 -11.477 1.00 79.50 94 THR A N 1
ATOM 735 C CA . THR A 1 94 ? -15.978 -1.023 -12.130 1.00 79.50 94 THR A CA 1
ATOM 736 C C . THR A 1 94 ? -15.584 0.045 -11.113 1.00 79.50 94 THR A C 1
ATOM 738 O O . THR A 1 94 ? -14.448 0.518 -11.143 1.00 79.50 94 THR A O 1
ATOM 741 N N . TYR A 1 95 ? -16.465 0.373 -10.164 1.00 81.88 95 TYR A N 1
ATOM 742 C CA . TYR A 1 95 ? -16.144 1.292 -9.068 1.00 81.88 95 TYR A CA 1
ATOM 743 C C . TYR A 1 95 ? -14.923 0.812 -8.276 1.00 81.88 95 TYR A C 1
ATOM 745 O O . TYR A 1 95 ? -13.980 1.574 -8.067 1.00 81.88 95 TYR A O 1
ATOM 753 N N . LYS A 1 96 ? -14.898 -0.477 -7.914 1.00 79.44 96 LYS A N 1
ATOM 754 C CA . LYS A 1 96 ? -13.787 -1.095 -7.180 1.00 79.44 96 LYS A CA 1
ATOM 755 C C . LYS A 1 96 ? -12.452 -0.891 -7.907 1.00 79.44 96 LYS A C 1
ATOM 757 O O . LYS A 1 96 ? -11.474 -0.510 -7.264 1.00 79.44 96 LYS A O 1
ATOM 762 N N . TYR A 1 97 ? -12.413 -1.105 -9.225 1.00 77.94 97 TYR A N 1
ATOM 763 C CA . TYR A 1 97 ? -11.213 -0.910 -10.048 1.00 77.94 97 TYR A CA 1
ATOM 764 C C . TYR A 1 97 ? -10.815 0.562 -10.196 1.00 77.94 97 TYR A C 1
ATOM 766 O O . TYR A 1 97 ? -9.636 0.887 -10.054 1.00 77.94 97 TYR A O 1
ATOM 774 N N . ILE A 1 98 ? -11.777 1.460 -10.422 1.00 80.50 98 ILE A N 1
ATOM 775 C CA . ILE A 1 98 ? -11.512 2.902 -10.529 1.00 80.50 98 ILE A CA 1
ATOM 776 C C . ILE A 1 98 ? -10.929 3.433 -9.216 1.00 80.50 98 ILE A C 1
ATOM 778 O O . ILE A 1 98 ? -9.927 4.147 -9.234 1.00 80.50 98 ILE A O 1
ATOM 782 N N . SER A 1 99 ? -11.483 3.036 -8.067 1.00 78.56 99 SER A N 1
ATOM 783 C CA . SER A 1 99 ? -10.929 3.411 -6.764 1.00 78.56 99 SER A CA 1
ATOM 784 C C . SER A 1 99 ? -9.496 2.910 -6.593 1.00 78.56 99 SER A C 1
ATOM 786 O O . SER A 1 99 ? -8.663 3.649 -6.085 1.00 78.56 99 SER A O 1
ATOM 788 N N . TYR A 1 100 ? -9.164 1.702 -7.061 1.00 77.12 100 TYR A N 1
ATOM 789 C CA . TYR A 1 100 ? -7.779 1.221 -7.040 1.00 77.12 100 TYR A CA 1
ATOM 790 C C . TYR A 1 100 ? -6.827 2.081 -7.873 1.00 77.12 100 TYR A C 1
ATOM 792 O O . TYR A 1 100 ? -5.746 2.409 -7.387 1.00 77.12 100 TYR A O 1
ATOM 800 N N . ALA A 1 101 ? -7.227 2.477 -9.083 1.00 74.50 101 ALA A N 1
ATOM 801 C CA . ALA A 1 101 ? -6.416 3.339 -9.943 1.00 74.50 101 ALA A CA 1
ATOM 802 C C . ALA A 1 101 ? -6.195 4.725 -9.314 1.00 74.50 101 ALA A C 1
ATOM 804 O O . ALA A 1 101 ? -5.068 5.215 -9.261 1.00 74.50 101 ALA A O 1
ATOM 805 N N . ILE A 1 102 ? -7.253 5.324 -8.760 1.00 79.12 102 ILE A N 1
ATOM 806 C CA . ILE A 1 102 ? -7.179 6.616 -8.067 1.00 79.12 102 ILE A CA 1
ATOM 807 C C . ILE A 1 102 ? -6.273 6.507 -6.835 1.00 79.12 102 ILE A C 1
ATOM 809 O O . ILE A 1 102 ? -5.382 7.335 -6.656 1.00 79.12 102 ILE A O 1
ATOM 813 N N . LEU A 1 103 ? -6.434 5.471 -6.005 1.00 79.06 103 LEU A N 1
ATOM 814 C CA . LEU A 1 103 ? -5.578 5.278 -4.833 1.00 79.06 103 LEU A CA 1
ATOM 815 C C . LEU A 1 103 ? -4.108 5.081 -5.192 1.00 79.06 103 LEU A C 1
ATOM 817 O O . LEU A 1 103 ? -3.259 5.507 -4.416 1.00 79.06 103 LEU A O 1
ATOM 821 N N . LEU A 1 104 ? -3.808 4.449 -6.329 1.00 72.31 104 LEU A N 1
ATOM 822 C CA . LEU A 1 104 ? -2.440 4.282 -6.809 1.00 72.31 104 LEU A CA 1
ATOM 823 C C . LEU A 1 104 ? -1.821 5.645 -7.164 1.00 72.31 104 LEU A C 1
ATOM 825 O O . LEU A 1 104 ? -0.732 5.961 -6.690 1.00 72.31 104 LEU A O 1
ATOM 829 N N . CYS A 1 105 ? -2.544 6.478 -7.922 1.00 71.75 105 CYS A N 1
ATOM 830 C CA . CYS A 1 105 ? -2.078 7.805 -8.339 1.00 71.75 105 CYS A CA 1
ATOM 831 C C . CYS A 1 105 ? -1.954 8.792 -7.168 1.00 71.75 105 CYS A C 1
ATOM 833 O O . CYS A 1 105 ? -0.994 9.554 -7.092 1.00 71.75 105 CYS A O 1
ATOM 835 N N . PHE A 1 106 ? -2.904 8.769 -6.230 1.00 75.06 106 PHE A N 1
ATOM 836 C CA . PHE A 1 106 ? -2.936 9.680 -5.080 1.00 75.06 106 PHE A CA 1
ATOM 837 C C . PHE A 1 106 ? -2.296 9.091 -3.813 1.00 75.06 106 PHE A C 1
ATOM 839 O O . PHE A 1 106 ? -2.348 9.717 -2.751 1.00 75.06 106 PHE A O 1
ATOM 846 N N . SER A 1 107 ? -1.656 7.915 -3.899 1.00 76.25 107 SER A N 1
ATOM 847 C CA . SER A 1 107 ? -1.097 7.217 -2.732 1.00 76.25 107 SER A CA 1
ATOM 848 C C . SER A 1 107 ? -0.118 8.083 -1.948 1.00 76.25 107 SER A C 1
ATOM 850 O O . SER A 1 107 ? -0.104 8.022 -0.723 1.00 76.25 107 SER A O 1
ATOM 852 N N . PHE A 1 108 ? 0.677 8.907 -2.632 1.00 75.69 108 PHE A N 1
ATOM 853 C CA . PHE A 1 108 ? 1.656 9.784 -1.990 1.00 75.69 108 PHE A CA 1
ATOM 854 C C . PHE A 1 108 ? 1.011 10.831 -1.066 1.00 75.69 108 PHE A C 1
ATOM 856 O O . PHE A 1 108 ? 1.567 11.156 -0.022 1.00 75.69 108 PHE A O 1
ATOM 863 N N . VAL A 1 109 ? -0.186 11.317 -1.412 1.00 80.56 109 VAL A N 1
ATOM 864 C CA . VAL A 1 109 ? -0.910 12.354 -0.655 1.00 80.56 109 VAL A CA 1
ATOM 865 C C . VAL A 1 109 ? -1.807 11.744 0.420 1.00 80.56 109 VAL A C 1
ATOM 867 O O . VAL A 1 109 ? -1.923 12.278 1.519 1.00 80.56 109 VAL A O 1
ATOM 870 N N . ILE A 1 110 ? -2.435 10.606 0.129 1.00 81.44 110 ILE A N 1
ATOM 871 C CA . ILE A 1 110 ? -3.393 9.962 1.040 1.00 81.44 110 ILE A CA 1
ATOM 872 C C . ILE A 1 110 ? -2.671 9.172 2.141 1.00 81.44 110 ILE A C 1
ATOM 874 O O . ILE A 1 110 ? -3.152 9.070 3.269 1.00 81.44 110 ILE A O 1
ATOM 878 N N . ALA A 1 111 ? -1.488 8.631 1.864 1.00 81.88 111 ALA A N 1
ATOM 879 C CA . ALA A 1 111 ? -0.750 7.850 2.845 1.00 81.88 111 ALA A CA 1
ATOM 880 C C . ALA A 1 111 ? -0.262 8.590 4.101 1.00 81.88 111 ALA A C 1
ATOM 882 O O . ALA A 1 111 ? -0.345 7.974 5.165 1.00 81.88 111 ALA A O 1
ATOM 883 N N . PRO A 1 112 ? 0.205 9.858 4.074 1.00 81.25 112 PRO A N 1
ATOM 884 C CA . PRO A 1 112 ? 0.494 10.575 5.315 1.00 81.25 112 PRO A CA 1
ATOM 885 C C . PRO A 1 112 ? -0.751 10.685 6.208 1.00 81.25 112 PRO A C 1
ATOM 887 O O . PRO A 1 112 ? -0.633 10.554 7.423 1.00 81.25 112 PRO A O 1
ATOM 890 N N . ILE A 1 113 ? -1.952 10.804 5.626 1.00 81.62 113 ILE A N 1
ATOM 891 C CA . ILE A 1 113 ? -3.220 10.766 6.375 1.00 81.62 113 ILE A CA 1
ATOM 892 C C . ILE A 1 113 ? -3.409 9.386 7.021 1.00 81.62 113 ILE A C 1
ATOM 894 O O . ILE A 1 113 ? -3.677 9.296 8.218 1.00 81.62 113 ILE A O 1
ATOM 898 N N . GLY A 1 114 ? -3.193 8.306 6.263 1.00 76.62 114 GLY A N 1
ATOM 899 C CA . GLY A 1 114 ? -3.235 6.936 6.790 1.00 76.62 114 GLY A CA 1
ATOM 900 C C . GLY A 1 114 ? -2.249 6.694 7.940 1.00 76.62 114 GLY A C 1
ATOM 901 O O . GLY A 1 114 ? -2.615 6.088 8.948 1.00 76.62 114 GLY A O 1
ATOM 902 N N . MET A 1 115 ? -1.027 7.222 7.833 1.00 75.75 115 MET A N 1
ATOM 903 C CA . MET A 1 115 ? -0.008 7.173 8.890 1.00 75.75 115 MET A CA 1
ATOM 904 C C . MET A 1 115 ? -0.442 7.925 10.154 1.00 75.75 115 MET A C 1
ATOM 906 O O . MET A 1 115 ? -0.279 7.406 11.260 1.00 75.75 115 MET A O 1
ATOM 910 N N . ILE A 1 116 ? -1.034 9.115 10.008 1.00 82.06 116 ILE A N 1
ATOM 911 C CA . ILE A 1 116 ? -1.552 9.899 11.139 1.00 82.06 116 ILE A CA 1
ATOM 912 C C . ILE A 1 116 ? -2.669 9.133 11.858 1.00 82.06 116 ILE A C 1
ATOM 914 O O . ILE A 1 116 ? -2.628 9.001 13.084 1.00 82.06 116 ILE A O 1
ATOM 918 N N . ILE A 1 117 ? -3.635 8.580 11.116 1.00 75.19 117 ILE A N 1
ATOM 919 C CA . ILE A 1 117 ? -4.743 7.798 11.694 1.00 75.19 117 ILE A CA 1
ATOM 920 C C . ILE A 1 117 ? -4.191 6.609 12.497 1.00 75.19 117 ILE A C 1
ATOM 922 O O . ILE A 1 117 ? -4.605 6.374 13.635 1.00 75.19 117 ILE A O 1
ATOM 926 N N . LEU A 1 118 ? -3.211 5.894 11.941 1.00 74.38 118 LEU A N 1
ATOM 927 C CA . LEU A 1 118 ? -2.602 4.729 12.583 1.00 74.38 118 LEU A CA 1
ATOM 928 C C . LEU A 1 118 ? -1.820 5.105 13.855 1.00 74.38 118 LEU A C 1
ATOM 930 O O . LEU A 1 118 ? -1.883 4.390 14.860 1.00 74.38 118 LEU A O 1
ATOM 934 N N . PHE A 1 119 ? -1.147 6.258 13.854 1.00 79.19 119 PHE A N 1
ATOM 935 C CA . PHE A 1 119 ? -0.446 6.781 15.028 1.00 79.19 119 PHE A CA 1
ATOM 936 C C . PHE A 1 119 ? -1.404 7.075 16.195 1.00 79.19 119 PHE A C 1
ATOM 938 O O . PHE A 1 119 ? -1.159 6.647 17.329 1.00 79.19 119 PHE A O 1
ATOM 945 N N . PHE A 1 120 ? -2.526 7.751 15.929 1.00 78.88 120 PHE A N 1
ATOM 946 C CA . PHE A 1 120 ? -3.534 8.026 16.958 1.00 78.88 120 PHE A CA 1
ATOM 947 C C . PHE A 1 120 ? -4.200 6.749 17.477 1.00 78.88 120 PHE A C 1
ATOM 949 O O . PHE A 1 120 ? -4.418 6.618 18.686 1.00 78.88 120 PHE A O 1
ATOM 956 N N . TYR A 1 121 ? -4.462 5.789 16.589 1.00 74.50 121 TYR A N 1
ATOM 957 C CA . TYR A 1 121 ? -5.056 4.511 16.963 1.00 74.50 121 TYR A CA 1
ATOM 958 C C . TYR A 1 121 ? -4.165 3.726 17.939 1.00 74.50 121 TYR A C 1
ATOM 960 O O . TYR A 1 121 ? -4.637 3.284 18.990 1.00 74.50 121 TYR A O 1
ATOM 968 N N . ASN A 1 122 ? -2.862 3.625 17.657 1.00 74.75 122 ASN A N 1
ATOM 969 C CA . ASN A 1 122 ? -1.912 2.946 18.543 1.00 74.75 122 ASN A CA 1
ATOM 970 C C . ASN A 1 122 ? -1.845 3.607 19.925 1.00 74.75 122 ASN A C 1
ATOM 972 O O . ASN A 1 122 ? -1.902 2.917 20.945 1.00 74.75 122 ASN A O 1
ATOM 976 N N . LYS A 1 123 ? -1.803 4.944 19.981 1.00 75.31 123 LYS A N 1
ATOM 977 C CA . LYS A 1 123 ? -1.779 5.690 21.250 1.00 75.31 123 LYS A CA 1
ATOM 978 C C . LYS A 1 123 ? -3.000 5.388 22.127 1.00 75.31 123 LYS A C 1
ATOM 980 O O . LYS A 1 123 ? -2.870 5.275 23.346 1.00 75.31 123 LYS A O 1
ATOM 985 N N . HIS A 1 124 ? -4.176 5.253 21.519 1.00 73.19 124 HIS A N 1
ATOM 986 C CA . HIS A 1 124 ? -5.405 4.930 22.238 1.00 73.19 124 HIS A CA 1
ATOM 987 C C . HIS A 1 124 ? -5.386 3.502 22.807 1.00 73.19 124 HIS A C 1
ATOM 989 O O . HIS A 1 124 ? -5.730 3.299 23.971 1.00 73.19 124 HIS A O 1
ATOM 995 N N . GLN A 1 125 ? -4.914 2.519 22.031 1.00 70.31 125 GLN A N 1
ATOM 996 C CA . GLN A 1 125 ? -4.811 1.123 22.482 1.00 70.31 125 GLN A CA 1
ATOM 997 C C . GLN A 1 125 ? -3.872 0.964 23.688 1.00 70.31 125 GLN A C 1
ATOM 999 O O . GLN A 1 125 ? -4.206 0.249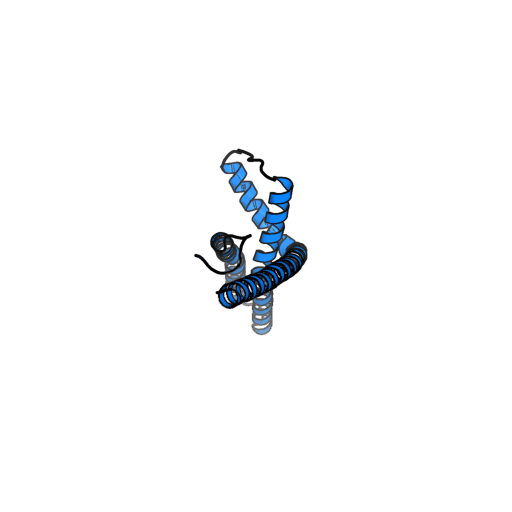 24.633 1.00 70.31 125 GLN A O 1
ATOM 1004 N N . PHE A 1 126 ? -2.738 1.675 23.709 1.00 71.44 126 PHE A N 1
ATOM 1005 C CA . PHE A 1 126 ? -1.819 1.654 24.855 1.00 71.44 126 PHE A CA 1
ATOM 1006 C C . PHE A 1 126 ? -2.453 2.193 26.143 1.00 71.44 126 PHE A C 1
ATOM 1008 O O . PHE A 1 126 ? -2.208 1.642 27.216 1.00 71.44 126 PHE A O 1
ATOM 1015 N N . LYS A 1 127 ? -3.299 3.228 26.052 1.00 78.31 127 LYS A N 1
ATOM 1016 C CA . LYS A 1 127 ? -4.025 3.750 27.220 1.00 78.31 127 LYS A CA 1
ATOM 1017 C C . LYS A 1 127 ? -5.013 2.732 27.783 1.00 78.31 127 LYS A C 1
ATOM 1019 O O . LYS A 1 127 ? -4.976 2.459 28.978 1.00 78.31 127 LYS A O 1
ATOM 1024 N N . LEU A 1 128 ? -5.827 2.124 26.920 1.00 79.00 128 LEU A N 1
ATOM 1025 C CA . LEU A 1 128 ? -6.788 1.097 27.333 1.00 79.00 128 LEU A CA 1
ATOM 1026 C C . LEU A 1 128 ? -6.090 -0.117 27.966 1.00 79.00 128 LEU A C 1
ATOM 1028 O O . LEU A 1 128 ? -6.576 -0.674 28.949 1.00 79.00 128 LEU A O 1
ATOM 1032 N N . ALA A 1 129 ? -4.929 -0.512 27.434 1.00 76.50 129 ALA A N 1
ATOM 1033 C CA . ALA A 1 129 ? -4.129 -1.600 27.992 1.00 76.50 129 ALA A CA 1
ATOM 1034 C C . ALA A 1 129 ? -3.588 -1.267 29.395 1.00 76.50 129 ALA A C 1
ATOM 1036 O O . ALA A 1 129 ? -3.592 -2.130 30.275 1.00 76.50 129 ALA A O 1
ATOM 1037 N N . GLN A 1 130 ? -3.173 -0.019 29.637 1.00 77.38 130 GLN A N 1
ATOM 1038 C CA . GLN A 1 130 ? -2.763 0.419 30.973 1.00 77.38 130 GLN A CA 1
ATOM 1039 C C . GLN A 1 130 ? -3.933 0.473 31.957 1.00 77.38 130 GLN A C 1
ATOM 1041 O O . GLN A 1 130 ? -3.789 0.006 33.083 1.00 77.38 130 GLN A O 1
ATOM 1046 N N . GLU A 1 131 ? -5.101 0.967 31.547 1.00 80.75 131 GLU A N 1
ATOM 1047 C CA . GLU A 1 131 ? -6.295 0.988 32.405 1.00 80.75 131 GLU A CA 1
ATOM 1048 C C . GLU A 1 131 ? -6.719 -0.425 32.823 1.00 80.75 131 GLU A C 1
ATOM 1050 O O . GLU A 1 131 ? -7.054 -0.657 33.986 1.00 80.75 131 GLU A O 1
ATOM 1055 N N . GLN A 1 132 ? -6.627 -1.396 31.912 1.00 77.19 132 GLN A N 1
ATOM 1056 C CA . GLN A 1 132 ? -6.898 -2.803 32.214 1.00 77.19 132 GLN A CA 1
ATOM 1057 C C . GLN A 1 132 ? -5.851 -3.411 33.157 1.00 77.19 132 GLN A C 1
ATOM 1059 O O . GLN A 1 132 ? -6.218 -4.157 34.066 1.00 77.19 132 GLN A O 1
ATOM 1064 N N . ALA A 1 133 ? -4.568 -3.068 33.002 1.00 73.12 133 ALA A N 1
ATOM 1065 C CA . ALA A 1 133 ? -3.504 -3.521 33.901 1.00 73.12 133 ALA A CA 1
ATOM 1066 C C . ALA A 1 133 ? -3.637 -2.922 35.316 1.00 73.12 133 ALA A C 1
ATOM 1068 O O . ALA A 1 133 ? -3.450 -3.624 36.313 1.00 73.12 133 ALA A O 1
ATOM 1069 N N . VAL A 1 134 ? -4.030 -1.649 35.414 1.00 75.12 134 VAL A N 1
ATOM 1070 C CA . VAL A 1 134 ? -4.293 -0.961 36.688 1.00 75.12 134 VAL A CA 1
ATOM 1071 C C . VAL A 1 134 ? -5.558 -1.508 37.364 1.00 75.12 134 VAL A C 1
ATOM 1073 O O . VAL A 1 134 ? -5.570 -1.720 38.576 1.00 75.12 134 VAL A O 1
ATOM 1076 N N . GLN A 1 135 ? -6.617 -1.816 36.608 1.00 74.00 135 GLN A N 1
ATOM 1077 C CA . GLN A 1 135 ? -7.815 -2.472 37.151 1.00 74.00 135 GLN A CA 1
ATOM 1078 C C . GLN A 1 135 ? -7.563 -3.928 37.571 1.00 74.00 135 GLN A C 1
ATOM 1080 O O . GLN A 1 135 ? -8.181 -4.412 38.521 1.00 74.00 135 GLN A O 1
ATOM 1085 N N . ALA A 1 136 ? -6.660 -4.639 36.891 1.00 71.94 136 ALA A N 1
ATOM 1086 C CA . ALA A 1 136 ? -6.266 -5.989 37.280 1.00 71.94 136 ALA A CA 1
ATOM 1087 C C . ALA A 1 136 ? -5.480 -5.993 38.604 1.00 71.94 136 ALA A C 1
ATOM 1089 O O . ALA A 1 136 ? -5.758 -6.827 39.469 1.00 71.94 136 ALA A O 1
ATOM 1090 N N . SER A 1 137 ? -4.562 -5.039 38.809 1.00 65.75 137 SER A N 1
ATOM 1091 C CA . SER A 1 137 ? -3.802 -4.941 40.064 1.00 65.75 137 SER A CA 1
ATOM 1092 C C . SER A 1 137 ? -4.670 -4.490 41.248 1.00 65.75 137 SER A C 1
ATOM 1094 O O . SER A 1 137 ? -4.543 -5.042 42.343 1.00 65.75 137 SER A O 1
ATOM 1096 N N . SER A 1 138 ? -5.622 -3.571 41.037 1.00 66.44 138 SER A N 1
ATOM 1097 C CA . SER A 1 138 ? -6.537 -3.115 42.094 1.00 66.44 138 SER A CA 1
ATOM 1098 C C . SER A 1 138 ? -7.538 -4.197 42.528 1.00 66.44 138 SER A C 1
ATOM 1100 O O . SER A 1 138 ? -7.790 -4.361 43.726 1.00 66.44 138 SER A O 1
ATOM 1102 N N . ARG A 1 139 ? -8.049 -5.010 41.588 1.00 62.66 139 ARG A N 1
ATOM 1103 C CA . ARG A 1 139 ? -8.888 -6.184 41.902 1.00 62.66 139 ARG A CA 1
ATOM 1104 C C . ARG A 1 139 ? -8.110 -7.285 42.631 1.00 62.66 139 ARG A C 1
ATOM 1106 O O . ARG A 1 139 ? -8.643 -7.864 43.578 1.00 62.66 139 ARG A O 1
ATOM 1113 N N . ALA A 1 140 ? -6.859 -7.546 42.244 1.00 63.72 140 ALA A N 1
ATOM 1114 C CA . ALA A 1 140 ? -6.003 -8.524 42.923 1.00 63.72 140 ALA A CA 1
ATOM 1115 C C . ALA A 1 140 ? -5.661 -8.095 44.363 1.00 63.72 140 ALA A C 1
ATOM 1117 O O . ALA A 1 140 ? -5.711 -8.915 45.285 1.00 63.72 140 ALA A O 1
ATOM 1118 N N . GLY A 1 141 ? -5.400 -6.800 44.581 1.00 62.62 141 GLY A N 1
ATOM 1119 C CA . GLY A 1 141 ? -5.213 -6.227 45.915 1.00 62.62 141 GLY A CA 1
ATOM 1120 C C . GLY A 1 141 ? -6.454 -6.399 46.793 1.00 62.62 141 GLY A C 1
ATOM 1121 O O . GLY A 1 141 ? -6.372 -6.990 47.869 1.00 62.62 141 GLY A O 1
ATOM 1122 N N . CYS A 1 142 ? -7.627 -5.975 46.314 1.00 58.78 142 CYS A N 1
ATOM 1123 C CA . CYS A 1 142 ? -8.878 -6.057 47.077 1.00 58.78 142 CYS A CA 1
ATOM 1124 C C . CYS A 1 142 ? -9.256 -7.506 47.466 1.00 58.78 142 CYS A C 1
ATOM 1126 O O . CYS A 1 142 ? -9.689 -7.752 48.595 1.00 58.78 142 CYS A O 1
ATOM 1128 N N . SER A 1 143 ? -9.013 -8.487 46.586 1.00 60.31 143 SER A N 1
ATOM 1129 C CA . SER A 1 143 ? -9.241 -9.913 46.880 1.00 60.31 143 SER A CA 1
ATOM 1130 C C . SER A 1 143 ? -8.289 -10.464 47.953 1.00 60.31 143 SER A C 1
ATOM 1132 O O . SER A 1 143 ? -8.696 -11.266 48.798 1.00 60.31 143 SER A O 1
ATOM 1134 N N . SER A 1 144 ? -7.030 -10.015 47.958 1.00 58.84 144 SER A N 1
ATOM 1135 C CA . SER A 1 144 ? -6.023 -10.429 48.946 1.00 58.84 144 SER A CA 1
ATOM 1136 C C . SER A 1 144 ? -6.334 -9.881 50.347 1.00 58.84 144 SER A C 1
ATOM 1138 O O . SER A 1 144 ? -6.297 -10.628 51.328 1.00 58.84 144 SER A O 1
ATOM 1140 N N . TYR A 1 145 ? -6.752 -8.614 50.450 1.00 56.50 145 TYR A N 1
ATOM 1141 C CA . TYR A 1 145 ? -7.178 -8.020 51.726 1.00 56.50 145 TYR A CA 1
ATOM 1142 C C . TYR A 1 145 ? -8.481 -8.634 52.257 1.00 56.50 145 TYR A C 1
ATOM 1144 O O . TYR A 1 145 ? -8.579 -8.908 53.454 1.00 56.50 145 TYR A O 1
ATOM 1152 N N . ARG A 1 146 ? -9.454 -8.930 51.384 1.00 58.44 146 ARG A N 1
ATOM 1153 C CA . ARG A 1 146 ? -10.712 -9.590 51.776 1.00 58.44 146 ARG A CA 1
ATOM 1154 C C . ARG A 1 146 ? -10.478 -11.013 52.301 1.00 58.44 146 ARG A C 1
ATOM 1156 O O . ARG A 1 146 ? -11.064 -11.387 53.310 1.00 58.44 146 ARG A O 1
ATOM 1163 N N . THR A 1 147 ? -9.570 -11.771 51.685 1.00 59.16 147 THR A N 1
ATOM 1164 C CA . THR A 1 147 ? -9.236 -13.138 52.129 1.00 59.16 147 THR A CA 1
ATOM 1165 C C . THR A 1 147 ? -8.491 -13.132 53.467 1.00 59.16 147 THR A C 1
ATOM 1167 O O . THR A 1 147 ? -8.844 -13.883 54.373 1.00 59.16 147 THR A O 1
ATOM 1170 N N . LYS A 1 148 ? -7.511 -12.234 53.650 1.00 59.69 148 LYS A N 1
ATOM 1171 C CA . LYS A 1 148 ? -6.787 -12.111 54.929 1.00 59.69 148 LYS A CA 1
ATOM 1172 C C . LYS A 1 148 ? -7.656 -11.580 56.074 1.00 59.69 148 LYS A C 1
ATOM 1174 O O . LYS A 1 148 ? -7.414 -11.951 57.217 1.00 59.69 148 LYS A O 1
ATOM 1179 N N . SER A 1 149 ? -8.651 -10.738 55.788 1.00 55.50 149 SER A N 1
ATOM 1180 C CA . SER A 1 149 ? -9.596 -10.241 56.798 1.00 55.50 149 SER A CA 1
ATOM 1181 C C . SER A 1 149 ? -10.560 -11.322 57.291 1.00 55.50 149 SER A C 1
ATOM 1183 O O . SER A 1 149 ? -10.891 -11.325 58.469 1.00 55.50 149 SER A O 1
ATOM 1185 N N . ILE A 1 150 ? -11.002 -12.232 56.417 1.00 58.34 150 ILE A N 1
ATOM 1186 C CA . ILE A 1 150 ? -11.897 -13.339 56.792 1.00 58.34 150 ILE A CA 1
ATOM 1187 C C . ILE A 1 150 ? -11.145 -14.383 57.627 1.00 58.34 150 ILE A C 1
ATOM 1189 O O . ILE A 1 150 ? -11.646 -14.814 58.656 1.00 58.34 150 ILE A O 1
ATOM 1193 N N . VAL A 1 151 ? -9.914 -14.732 57.238 1.00 62.28 151 VAL A N 1
ATOM 1194 C CA . VAL A 1 151 ? -9.084 -15.701 57.980 1.00 62.28 151 VAL A CA 1
ATOM 1195 C C . VAL A 1 151 ? -8.657 -15.177 59.356 1.00 62.28 151 VAL A C 1
ATOM 1197 O O . VAL A 1 151 ? -8.403 -15.965 60.249 1.00 62.28 151 VAL A O 1
ATOM 1200 N N . ARG A 1 152 ? -8.578 -13.855 59.553 1.00 61.75 152 ARG A N 1
ATOM 1201 C CA . ARG A 1 152 ? -8.218 -13.256 60.851 1.00 61.75 152 ARG A CA 1
ATOM 1202 C C . ARG A 1 152 ? -9.402 -13.164 61.833 1.00 61.75 152 ARG A C 1
ATOM 1204 O O . ARG A 1 152 ? -9.190 -12.806 62.984 1.00 61.75 152 ARG A O 1
ATOM 1211 N N . LEU A 1 153 ? -10.629 -13.429 61.376 1.00 61.69 153 LEU A N 1
ATOM 1212 C CA . LEU A 1 153 ? -11.854 -13.405 62.190 1.00 61.69 153 LEU A CA 1
ATOM 1213 C C . LEU A 1 153 ? -12.338 -14.810 62.603 1.00 61.69 153 LEU A C 1
ATOM 1215 O O . LEU A 1 153 ? -13.341 -14.906 63.308 1.00 61.69 153 LEU A O 1
ATOM 1219 N N . LEU A 1 154 ? -11.642 -15.866 62.169 1.00 56.22 154 LEU A N 1
ATOM 1220 C CA . LEU A 1 154 ? -11.820 -17.265 62.580 1.00 56.22 154 LEU A CA 1
ATOM 1221 C C . LEU A 1 154 ? -10.672 -17.674 63.506 1.00 56.22 154 LEU A C 1
ATOM 1223 O O . LEU A 1 154 ? -10.948 -18.441 64.451 1.00 56.22 154 LEU A O 1
#

Secondary structure (DSSP, 8-state):
---S--SS--HHHHHHHHHHHTHHHHHHHHHHHHHHHH-TTS-HHHHHHHHHHHHHHHHHHHHHHHHHHHHHHHHHHHHHTT------HHHHHHHHHHHHHHHHHTHHHHHHHHHHHHHHHHHHHHHHHHHHHHHHHHHHHHHHHHHHHHHTT-

Sequence (154 aa):
MQPFAFKGLKPSYYWRHFVLGAIVPVIIIGLQIYACFSNSEISTGTAVIGILSYIAGALFLLILYPFSRFAYESIVEFVMGNNVIISNALLFLTYKYISYAILLCFSFVIAPIGMIILFFYNKHQFKLAQEQAVQASSRAGCSSYRTKSIVRLL

Radius of gyration: 25.67 Å; chains: 1; bounding box: 53×30×91 Å

Foldseek 3Di:
DDDDDDPDDDVVVLVVCLVVLLVVLVVVLVVLVVVLVVDPPDDPVNSVVVSVVSVVVSVVLSVLLSLLVQQVVVVVCVVCPPPDDDDDPVVVVVVVVVVSVVCSVCSVVSRVVSVVVVVVVVVVVVVVVVVVVVVVVVVVVVVVVVVVVVVVVD

pLDDT: mean 71.29, std 10.83, range [30.09, 87.69]